Protein AF-A0A2D3W4K7-F1 (afdb_monomer)

Structure (mmCIF, N/CA/C/O backbone):
data_AF-A0A2D3W4K7-F1
#
_entry.id   AF-A0A2D3W4K7-F1
#
loop_
_atom_site.group_PDB
_atom_site.id
_atom_site.type_symbol
_atom_site.label_atom_id
_atom_site.label_alt_id
_atom_site.label_comp_id
_atom_site.label_asym_id
_atom_site.label_entity_id
_atom_site.label_seq_id
_atom_site.pdbx_PDB_ins_code
_atom_site.Cartn_x
_atom_site.Cartn_y
_atom_site.Cartn_z
_atom_site.occupancy
_atom_site.B_iso_or_equiv
_atom_site.auth_seq_id
_atom_site.auth_comp_id
_atom_site.auth_asym_id
_atom_site.auth_atom_id
_atom_site.pdbx_PDB_model_num
ATOM 1 N N . MET A 1 1 ? 9.870 -7.556 23.198 1.00 41.91 1 MET A N 1
ATOM 2 C CA . MET A 1 1 ? 9.676 -8.257 21.911 1.00 41.91 1 MET A CA 1
ATOM 3 C C . MET A 1 1 ? 8.384 -7.732 21.319 1.00 41.91 1 MET A C 1
ATOM 5 O O . MET A 1 1 ? 7.340 -7.996 21.896 1.00 41.91 1 MET A O 1
ATOM 9 N N . TYR A 1 2 ? 8.441 -6.926 20.261 1.00 59.31 2 TYR A N 1
ATOM 10 C CA . TYR A 1 2 ? 7.233 -6.619 19.495 1.00 59.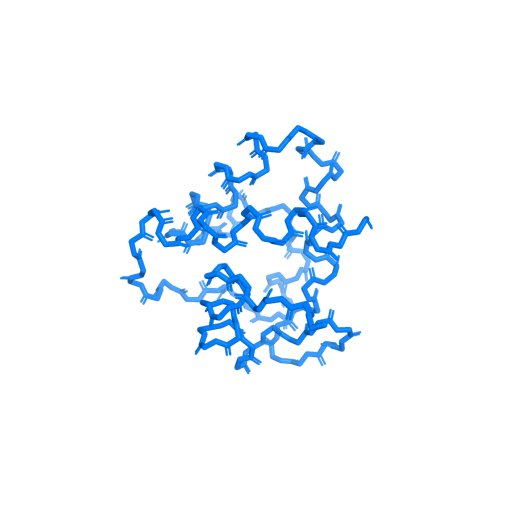31 2 TYR A CA 1
ATOM 11 C C . TYR A 1 2 ? 6.986 -7.818 18.582 1.00 59.31 2 TYR A C 1
ATOM 13 O O . TYR A 1 2 ? 7.873 -8.187 17.814 1.00 59.31 2 TYR A O 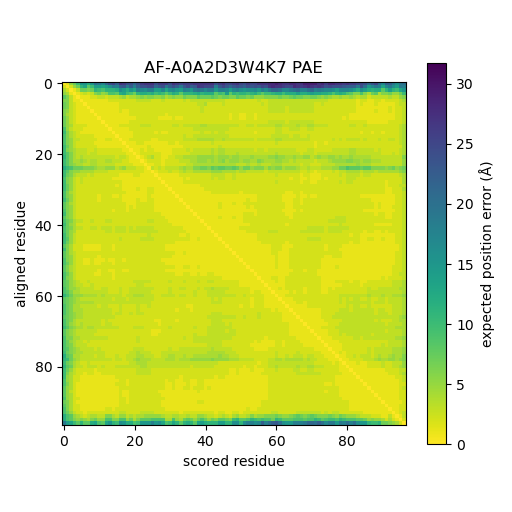1
ATOM 21 N N . ALA A 1 3 ? 5.853 -8.496 18.752 1.00 76.62 3 ALA A N 1
ATOM 22 C CA . ALA A 1 3 ? 5.477 -9.583 17.860 1.00 76.62 3 ALA A CA 1
ATOM 23 C C . ALA A 1 3 ? 5.231 -9.003 16.460 1.00 76.62 3 ALA A C 1
ATOM 25 O O . ALA A 1 3 ? 4.518 -8.009 16.326 1.00 76.62 3 ALA A O 1
ATOM 26 N N . VAL A 1 4 ? 5.831 -9.612 15.436 1.00 81.69 4 VAL A N 1
ATOM 27 C CA . VAL A 1 4 ? 5.535 -9.288 14.035 1.00 81.69 4 VAL A CA 1
ATOM 28 C C . VAL A 1 4 ? 4.078 -9.667 13.770 1.00 81.69 4 VAL A C 1
ATOM 30 O O . VAL A 1 4 ? 3.664 -10.786 14.078 1.00 81.69 4 VAL A O 1
ATOM 33 N N . THR A 1 5 ? 3.287 -8.733 13.243 1.00 94.06 5 THR A N 1
ATOM 34 C CA . THR A 1 5 ? 1.880 -8.991 12.913 1.00 94.06 5 THR A CA 1
ATOM 35 C C . THR A 1 5 ? 1.767 -9.718 11.574 1.00 94.06 5 THR A C 1
ATOM 37 O O . THR A 1 5 ? 2.645 -9.607 10.717 1.00 94.06 5 THR A O 1
ATOM 40 N N . LEU A 1 6 ? 0.655 -10.423 11.348 1.00 95.56 6 LEU A N 1
ATOM 41 C CA . LEU A 1 6 ? 0.394 -11.072 10.060 1.00 95.56 6 LEU A CA 1
ATOM 42 C C . LEU A 1 6 ? 0.435 -10.068 8.895 1.00 95.56 6 LEU A C 1
ATOM 44 O O . LEU A 1 6 ? 1.041 -10.351 7.866 1.00 95.56 6 LEU A O 1
ATOM 48 N N . GLY A 1 7 ? -0.149 -8.878 9.066 1.00 96.75 7 GLY A N 1
ATOM 49 C CA . GLY A 1 7 ? -0.120 -7.828 8.043 1.00 96.75 7 GLY A CA 1
ATOM 50 C C . GLY A 1 7 ? 1.286 -7.325 7.732 1.00 96.75 7 GLY A C 1
ATOM 51 O O . GLY A 1 7 ? 1.603 -7.123 6.560 1.00 96.75 7 GLY A O 1
ATOM 52 N N . GLN A 1 8 ? 2.158 -7.225 8.740 1.00 96.31 8 GLN A N 1
ATOM 53 C CA . GLN A 1 8 ? 3.567 -6.911 8.518 1.00 96.31 8 GLN A CA 1
ATOM 54 C C . GLN A 1 8 ? 4.257 -8.011 7.704 1.00 96.31 8 GLN A C 1
ATOM 56 O O . GLN A 1 8 ? 4.894 -7.710 6.697 1.00 96.31 8 GLN A O 1
ATOM 61 N N . THR A 1 9 ? 4.096 -9.284 8.085 1.00 97.19 9 THR A N 1
ATOM 62 C CA . THR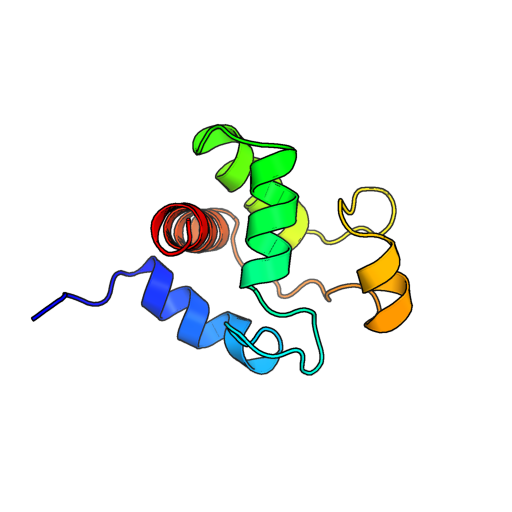 A 1 9 ? 4.685 -10.413 7.344 1.00 97.19 9 THR A CA 1
ATOM 63 C C . THR A 1 9 ? 4.209 -10.451 5.893 1.00 97.19 9 THR A C 1
ATOM 65 O O . THR A 1 9 ? 5.012 -10.646 4.983 1.00 97.19 9 THR A O 1
ATOM 68 N N . LEU A 1 10 ? 2.915 -10.231 5.658 1.00 97.12 10 LEU A N 1
ATOM 69 C CA . LEU A 1 10 ? 2.348 -10.211 4.313 1.00 97.12 10 LEU A CA 1
ATOM 70 C C . LEU A 1 10 ? 2.877 -9.031 3.493 1.00 97.12 10 LEU A C 1
ATOM 72 O O . LEU A 1 10 ? 3.236 -9.215 2.333 1.00 97.12 10 LEU A O 1
ATOM 76 N N . PHE A 1 11 ? 2.985 -7.840 4.079 1.00 97.06 11 PHE A N 1
ATOM 77 C CA . PHE A 1 11 ? 3.559 -6.685 3.394 1.00 97.06 11 PHE A CA 1
ATOM 78 C C . PHE A 1 11 ? 5.032 -6.918 3.023 1.00 97.06 11 PHE A C 1
ATOM 80 O O . PHE A 1 11 ? 5.430 -6.714 1.873 1.00 97.06 11 PHE A O 1
ATOM 87 N N . GLU A 1 12 ? 5.836 -7.397 3.973 1.00 96.00 12 GLU A N 1
ATOM 88 C CA . GLU A 1 12 ? 7.258 -7.685 3.772 1.00 96.00 12 GLU A CA 1
ATOM 89 C C . GLU A 1 12 ? 7.498 -8.816 2.766 1.00 96.00 12 GLU A C 1
ATOM 91 O O . GLU A 1 12 ? 8.452 -8.758 1.997 1.00 96.00 12 GLU A O 1
ATOM 96 N N . GLY A 1 13 ? 6.626 -9.823 2.716 1.00 95.19 13 GLY A N 1
ATOM 97 C CA . GLY A 1 13 ? 6.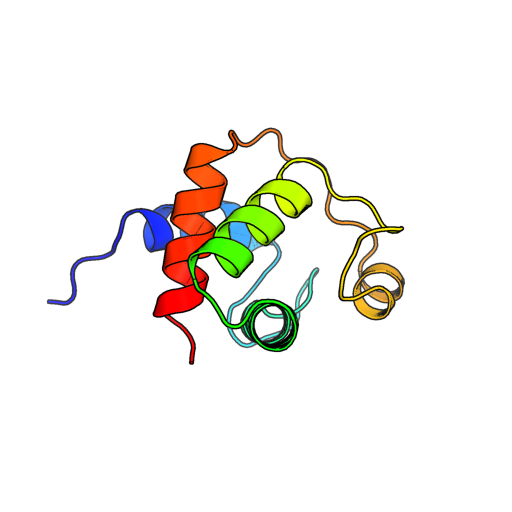738 -10.921 1.756 1.00 95.19 13 GLY A CA 1
ATOM 98 C C . GLY A 1 13 ? 6.306 -10.557 0.332 1.00 95.19 13 GLY A C 1
ATOM 99 O O . GLY A 1 13 ? 6.846 -11.107 -0.625 1.00 95.19 13 GLY A O 1
ATOM 100 N N . ASN A 1 14 ? 5.348 -9.634 0.178 1.00 95.94 14 ASN A N 1
ATOM 101 C CA . ASN A 1 14 ? 4.633 -9.453 -1.093 1.00 95.94 14 ASN A CA 1
ATOM 102 C C . ASN A 1 14 ? 4.789 -8.062 -1.729 1.00 95.94 14 ASN A C 1
ATOM 104 O O . ASN A 1 14 ? 4.636 -7.927 -2.943 1.00 95.94 14 ASN A O 1
ATOM 108 N N . CYS A 1 15 ? 5.077 -7.015 -0.951 1.00 96.62 15 CYS A N 1
ATOM 109 C CA . CYS A 1 15 ? 4.993 -5.627 -1.427 1.00 96.62 15 CYS A CA 1
ATOM 110 C C . CYS A 1 15 ? 6.361 -4.939 -1.550 1.00 96.62 15 CYS A C 1
ATOM 112 O O . CYS A 1 15 ? 6.555 -4.083 -2.422 1.00 96.62 15 CYS A O 1
ATOM 114 N N . VAL A 1 16 ? 7.334 -5.326 -0.719 1.00 96.25 16 VAL A N 1
ATOM 115 C CA . VAL A 1 16 ? 8.624 -4.615 -0.589 1.00 96.25 16 VAL A CA 1
ATOM 116 C C . VAL A 1 16 ? 9.557 -4.757 -1.788 1.00 96.25 16 VAL A C 1
ATOM 118 O O . VAL A 1 16 ? 10.512 -3.987 -1.938 1.00 96.25 16 VAL A O 1
ATOM 121 N N . THR A 1 17 ? 9.267 -5.701 -2.686 1.00 95.06 17 THR A N 1
ATOM 122 C CA . THR A 1 17 ? 9.966 -5.838 -3.969 1.00 95.06 17 THR A CA 1
ATOM 123 C C . THR A 1 17 ? 9.918 -4.531 -4.760 1.00 95.06 17 THR A C 1
ATOM 125 O O . THR A 1 17 ? 10.944 -4.120 -5.318 1.00 95.06 17 THR A O 1
ATOM 128 N N . CYS A 1 18 ? 8.769 -3.844 -4.731 1.00 96.88 18 CYS A N 1
ATOM 129 C CA . CYS A 1 18 ? 8.547 -2.578 -5.427 1.00 96.88 18 CYS A CA 1
ATOM 130 C C . CYS A 1 18 ? 8.393 -1.386 -4.473 1.00 96.88 18 CYS A C 1
ATOM 132 O O . CYS A 1 18 ? 8.977 -0.331 -4.724 1.00 96.88 18 CYS A O 1
ATOM 134 N N . HIS A 1 19 ? 7.664 -1.553 -3.365 1.00 96.88 19 HIS A N 1
ATOM 135 C CA . HIS A 1 19 ? 7.374 -0.486 -2.406 1.00 96.88 19 HIS A CA 1
ATOM 136 C C . HIS A 1 19 ? 8.276 -0.576 -1.176 1.00 96.88 19 HIS A C 1
ATOM 138 O O . HIS A 1 19 ? 7.996 -1.324 -0.241 1.00 96.88 19 HIS A O 1
ATOM 144 N N . ARG A 1 20 ? 9.343 0.225 -1.125 1.00 95.31 20 ARG A N 1
ATOM 145 C CA . ARG A 1 20 ? 10.091 0.401 0.130 1.00 95.31 20 ARG A CA 1
ATOM 146 C C . ARG A 1 20 ? 9.357 1.357 1.064 1.00 95.31 20 ARG A C 1
ATOM 148 O O . ARG A 1 20 ? 8.516 2.144 0.632 1.00 95.31 20 ARG A O 1
ATOM 155 N N . VAL A 1 21 ? 9.680 1.285 2.352 1.00 93.38 21 VAL A N 1
ATOM 156 C CA . VAL A 1 21 ? 8.972 2.063 3.373 1.00 93.38 21 VAL A CA 1
ATOM 157 C C . VAL A 1 21 ? 9.214 3.566 3.212 1.00 93.38 21 VAL A C 1
ATOM 159 O O . VAL A 1 21 ? 8.270 4.348 3.114 1.00 93.38 21 VAL A O 1
ATOM 162 N N . ASP A 1 22 ? 10.482 3.957 3.143 1.00 92.62 22 ASP A N 1
ATOM 163 C CA . ASP A 1 22 ? 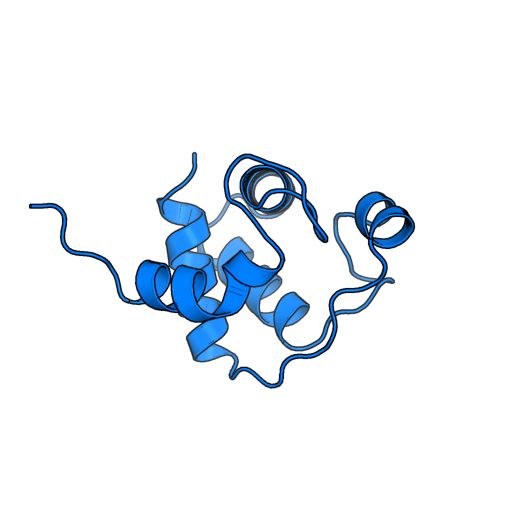10.964 5.338 3.266 1.00 92.62 22 ASP A CA 1
ATOM 164 C C . ASP A 1 22 ? 11.575 5.906 1.973 1.00 92.62 22 ASP A C 1
ATOM 166 O O . ASP A 1 22 ? 11.755 7.120 1.841 1.00 92.62 22 ASP A O 1
ATOM 170 N N . THR A 1 23 ? 11.849 5.037 1.002 1.00 95.00 23 THR A N 1
ATOM 171 C CA . THR A 1 23 ? 12.630 5.350 -0.195 1.00 95.00 23 THR A CA 1
ATOM 172 C C . THR A 1 23 ? 11.852 4.981 -1.454 1.00 95.00 23 THR A C 1
ATOM 174 O O . THR A 1 23 ? 11.254 3.911 -1.534 1.00 95.00 23 THR A O 1
ATOM 177 N N . ASP A 1 24 ? 11.863 5.853 -2.459 1.00 94.62 24 ASP A N 1
ATOM 178 C CA . ASP A 1 24 ? 11.315 5.526 -3.777 1.00 94.62 24 ASP A CA 1
ATOM 179 C C . ASP A 1 24 ? 12.203 4.475 -4.468 1.00 94.62 24 ASP A C 1
ATOM 181 O O . ASP A 1 24 ? 13.431 4.537 -4.393 1.00 94.62 24 ASP A O 1
ATOM 185 N N . LYS A 1 25 ? 11.591 3.502 -5.150 1.00 92.88 25 LYS A N 1
ATOM 186 C CA . LYS A 1 25 ? 12.317 2.473 -5.914 1.00 92.88 25 LYS A CA 1
ATOM 187 C C . LYS A 1 25 ? 11.705 2.340 -7.309 1.00 92.88 25 LYS A C 1
ATOM 189 O O . LYS A 1 25 ? 11.776 3.276 -8.096 1.00 92.88 25 LYS A O 1
ATOM 194 N N . SER A 1 26 ? 11.090 1.199 -7.607 1.00 95.31 26 SER A N 1
ATOM 195 C CA . SER A 1 26 ? 10.296 0.971 -8.818 1.00 95.31 26 SER A CA 1
ATOM 196 C C . SER A 1 26 ? 8.836 1.397 -8.644 1.00 95.31 26 SER A C 1
ATOM 198 O O . SER A 1 26 ? 8.069 1.342 -9.593 1.00 95.31 26 SER A O 1
ATOM 200 N N . ALA A 1 27 ? 8.458 1.819 -7.438 1.00 97.44 27 ALA A N 1
ATOM 201 C CA . ALA A 1 27 ? 7.150 2.338 -7.076 1.00 97.44 27 ALA A CA 1
ATOM 202 C C . ALA A 1 27 ? 7.332 3.427 -5.993 1.00 97.44 27 ALA A C 1
ATOM 204 O O . ALA A 1 27 ? 8.428 3.532 -5.414 1.00 97.44 27 ALA A O 1
ATOM 205 N N . PRO A 1 28 ? 6.313 4.259 -5.699 1.00 97.44 28 PRO A N 1
ATOM 206 C CA . PRO A 1 28 ? 6.425 5.258 -4.641 1.00 97.44 28 PRO A CA 1
ATOM 207 C C . PRO A 1 28 ? 6.640 4.591 -3.282 1.00 97.44 28 PRO A C 1
ATOM 209 O O . PRO A 1 28 ? 6.074 3.527 -3.003 1.00 97.44 28 PRO A O 1
ATOM 212 N N . LYS A 1 29 ? 7.411 5.249 -2.412 1.00 97.00 29 LYS A N 1
ATOM 213 C CA . LYS A 1 29 ? 7.566 4.808 -1.023 1.00 97.00 29 LYS A CA 1
ATOM 214 C C . LYS A 1 29 ? 6.212 4.651 -0.328 1.00 97.00 29 LYS A C 1
ATOM 216 O O . LYS A 1 29 ? 5.326 5.498 -0.492 1.00 97.00 29 LYS A O 1
ATOM 221 N N . ILE A 1 30 ? 6.047 3.601 0.476 1.00 97.06 30 ILE A N 1
ATOM 222 C CA . ILE A 1 30 ? 4.735 3.248 1.042 1.00 97.06 30 ILE A CA 1
ATOM 223 C C . ILE A 1 30 ? 4.187 4.347 1.955 1.00 97.06 30 ILE A C 1
ATOM 225 O O . ILE A 1 30 ? 2.993 4.619 1.929 1.00 97.06 30 ILE A O 1
ATOM 229 N N . GLN A 1 31 ? 5.056 5.068 2.674 1.00 96.44 31 GLN A N 1
ATOM 230 C CA . GLN A 1 31 ? 4.652 6.201 3.510 1.00 96.44 31 GLN A CA 1
ATOM 231 C C . GLN A 1 31 ? 3.892 7.263 2.709 1.00 96.44 31 GLN A C 1
ATOM 233 O O . GLN A 1 31 ? 2.901 7.808 3.186 1.00 96.44 31 GLN A O 1
ATOM 238 N N . LYS A 1 32 ? 4.314 7.527 1.466 1.00 96.44 32 LYS A N 1
ATOM 239 C CA . LYS A 1 32 ? 3.644 8.491 0.586 1.00 96.44 32 LYS A CA 1
ATOM 240 C C . LYS A 1 32 ? 2.260 7.994 0.161 1.00 96.44 32 LYS A C 1
ATOM 242 O O . LYS A 1 32 ? 1.319 8.783 0.117 1.00 96.44 32 LYS A O 1
ATOM 247 N N . VAL A 1 33 ? 2.133 6.697 -0.125 1.00 97.31 33 VAL A N 1
ATOM 248 C CA . VAL A 1 33 ? 0.849 6.060 -0.465 1.00 97.31 33 VAL A CA 1
ATOM 249 C C . VAL A 1 33 ? -0.110 6.140 0.722 1.00 97.31 33 VAL A C 1
ATOM 251 O O . VAL A 1 33 ? -1.241 6.592 0.564 1.00 97.31 33 VAL A O 1
ATOM 254 N N . ILE A 1 34 ? 0.355 5.790 1.922 1.00 97.38 34 ILE A N 1
ATOM 255 C CA . ILE A 1 34 ? -0.447 5.835 3.152 1.00 97.38 34 ILE A CA 1
ATOM 256 C C . ILE A 1 34 ? -0.937 7.256 3.426 1.00 97.38 34 ILE A C 1
ATOM 258 O O . ILE A 1 34 ? -2.122 7.447 3.680 1.00 97.38 34 ILE A O 1
ATOM 262 N N . GLN A 1 35 ? -0.064 8.261 3.309 1.00 96.44 35 GLN A N 1
ATOM 263 C CA . GLN A 1 35 ? -0.438 9.668 3.485 1.00 96.44 35 GLN A CA 1
ATOM 264 C C . GLN A 1 35 ? -1.531 10.105 2.501 1.00 96.44 35 GLN A C 1
ATOM 266 O O . GLN A 1 35 ? -2.494 10.762 2.900 1.00 96.44 35 GLN A O 1
ATOM 271 N N . ALA A 1 36 ? -1.411 9.726 1.225 1.00 96.81 36 ALA A N 1
ATOM 272 C CA . ALA A 1 36 ? -2.419 10.036 0.216 1.00 96.81 36 ALA A CA 1
ATOM 273 C C . ALA A 1 36 ? -3.766 9.372 0.539 1.00 96.81 36 ALA A C 1
ATOM 275 O O . ALA A 1 36 ? -4.798 10.040 0.511 1.00 96.81 36 ALA A O 1
ATOM 276 N N . TYR A 1 37 ? -3.756 8.090 0.912 1.00 97.88 37 TYR A N 1
ATOM 277 C CA . TYR A 1 37 ? -4.970 7.366 1.283 1.00 97.88 37 TYR A CA 1
ATOM 278 C C . TYR A 1 37 ? -5.607 7.919 2.559 1.00 97.88 37 TYR A C 1
ATOM 280 O O . TYR A 1 37 ? -6.802 8.178 2.547 1.00 97.88 37 TYR A O 1
ATOM 288 N N . LYS A 1 38 ? -4.846 8.184 3.629 1.00 97.19 38 LYS A N 1
ATOM 289 C CA . LYS A 1 38 ? -5.380 8.747 4.886 1.00 97.19 38 LYS A CA 1
ATOM 290 C C . LYS A 1 38 ? -5.992 10.133 4.712 1.00 97.19 38 LYS A C 1
ATOM 292 O O . LYS A 1 38 ? -6.957 10.468 5.393 1.00 97.19 38 LYS A O 1
ATOM 297 N N . LYS A 1 39 ? -5.459 10.942 3.791 1.00 97.00 39 LYS A N 1
ATOM 298 C CA . LYS A 1 39 ? -6.026 12.257 3.463 1.00 97.00 39 LYS A CA 1
ATOM 299 C C . LYS A 1 39 ? -7.436 12.151 2.868 1.00 97.00 39 LYS A C 1
ATOM 301 O O . LYS A 1 39 ? -8.252 13.035 3.106 1.00 97.00 39 LYS A O 1
ATOM 306 N N . ILE A 1 40 ? -7.706 11.105 2.085 1.00 97.69 40 ILE A N 1
ATOM 307 C CA . ILE A 1 40 ? -9.005 10.873 1.433 1.00 97.69 40 ILE A CA 1
ATOM 308 C C . ILE A 1 40 ? -9.932 10.029 2.322 1.00 97.69 40 ILE A C 1
ATOM 310 O O . ILE A 1 40 ? -11.123 10.310 2.421 1.00 97.69 40 ILE A O 1
ATOM 314 N N . TYR A 1 41 ? -9.368 9.034 3.002 1.00 97.62 41 TYR A N 1
ATOM 315 C CA . TYR A 1 41 ? -10.043 8.052 3.844 1.00 97.62 41 TYR A CA 1
ATOM 316 C C . TYR A 1 41 ? -9.447 8.081 5.261 1.00 97.62 41 TYR A C 1
ATOM 318 O O . TYR A 1 41 ? -8.616 7.241 5.611 1.00 97.62 41 TYR A O 1
ATOM 326 N N . PRO A 1 42 ? -9.830 9.060 6.098 1.00 96.31 42 PRO A N 1
ATOM 327 C CA . PRO A 1 42 ? -9.286 9.188 7.451 1.00 96.31 42 PRO A CA 1
ATOM 328 C C . PRO A 1 42 ? -9.791 8.099 8.409 1.00 96.31 42 PRO A C 1
ATOM 330 O O . PRO A 1 42 ? -9.189 7.878 9.458 1.00 96.31 42 PRO A O 1
ATOM 333 N N . LYS A 1 43 ? -10.898 7.426 8.072 1.00 97.69 43 LYS A N 1
ATOM 334 C CA . LYS A 1 43 ? -11.435 6.298 8.840 1.00 97.69 43 LYS A CA 1
ATOM 335 C C . LYS A 1 43 ? -10.755 5.003 8.412 1.00 97.69 43 LYS A C 1
ATOM 337 O O . LYS A 1 43 ? -10.555 4.780 7.217 1.00 97.69 43 LYS A O 1
ATOM 342 N N . LYS A 1 44 ? -10.440 4.144 9.385 1.00 97.56 44 LYS A N 1
ATOM 343 C CA . LYS A 1 44 ? -9.738 2.875 9.151 1.00 97.56 44 LYS A CA 1
ATOM 344 C C . LYS A 1 44 ? -10.501 1.998 8.162 1.00 97.56 44 LYS A C 1
ATOM 346 O O . LYS A 1 44 ? -9.906 1.472 7.231 1.00 97.56 44 LYS A O 1
ATOM 351 N N . GLU A 1 45 ? -11.812 1.885 8.331 1.00 97.88 45 GLU A N 1
ATOM 352 C CA . GLU A 1 45 ? -12.672 1.030 7.512 1.00 97.88 45 GLU A CA 1
ATOM 353 C C . GLU A 1 45 ? -12.648 1.467 6.041 1.00 97.88 45 GLU A C 1
ATOM 355 O O . GLU A 1 45 ? -12.442 0.644 5.149 1.00 97.88 45 GLU A O 1
ATOM 360 N N . ASP A 1 46 ? -12.766 2.777 5.796 1.00 98.38 46 ASP A N 1
ATOM 361 C CA . ASP A 1 46 ? -12.726 3.351 4.450 1.00 98.38 46 ASP A CA 1
ATOM 362 C C . ASP A 1 46 ? -11.334 3.194 3.818 1.00 98.38 46 ASP A C 1
ATOM 364 O O . ASP A 1 46 ? -11.226 2.854 2.639 1.00 98.38 46 ASP A O 1
ATOM 368 N N . PHE A 1 47 ? -10.262 3.404 4.588 1.00 98.56 47 PHE A N 1
ATOM 369 C CA . PHE A 1 47 ? -8.888 3.220 4.117 1.00 98.56 47 PHE A CA 1
ATOM 370 C C . PHE A 1 47 ? -8.648 1.779 3.666 1.00 98.56 47 PHE A C 1
ATOM 372 O O . PHE A 1 47 ? -8.169 1.546 2.555 1.00 98.56 47 PHE A O 1
ATOM 379 N N . VAL A 1 48 ? -8.993 0.824 4.533 1.00 98.62 48 VAL A N 1
ATOM 380 C CA . VAL A 1 48 ? -8.755 -0.607 4.330 1.00 98.62 48 VAL A CA 1
ATOM 381 C C . VAL A 1 48 ? -9.523 -1.099 3.114 1.00 98.62 48 VAL A C 1
ATOM 383 O O . VAL A 1 48 ? -8.943 -1.734 2.233 1.00 98.62 48 VAL A O 1
ATOM 386 N N . GLU A 1 49 ? -10.809 -0.762 3.023 1.00 98.62 49 GLU A N 1
ATOM 387 C CA . GLU A 1 49 ? -11.659 -1.235 1.937 1.00 98.62 49 GLU A CA 1
ATOM 388 C C . GLU A 1 49 ? -11.238 -0.648 0.584 1.00 98.62 49 GLU A C 1
ATOM 390 O O . GLU A 1 49 ? -11.087 -1.393 -0.386 1.00 98.62 49 GLU A O 1
ATOM 395 N N . ASN A 1 50 ? -10.985 0.663 0.506 1.00 98.50 50 ASN A N 1
ATOM 396 C CA . ASN A 1 50 ? -10.607 1.295 -0.760 1.00 98.50 50 ASN A CA 1
ATOM 397 C C . ASN A 1 50 ? -9.206 0.879 -1.222 1.00 98.50 50 ASN A C 1
ATOM 399 O O . ASN A 1 50 ? -8.999 0.670 -2.419 1.00 98.50 50 ASN A O 1
ATOM 403 N N . MET A 1 51 ? -8.253 0.708 -0.299 1.00 98.38 51 MET A N 1
ATOM 404 C CA . MET A 1 51 ? -6.924 0.200 -0.643 1.00 98.38 51 MET A CA 1
ATOM 405 C C . MET A 1 51 ? -7.003 -1.242 -1.142 1.00 98.38 51 MET A C 1
ATOM 407 O O . MET A 1 51 ? -6.453 -1.544 -2.200 1.00 98.38 51 MET A O 1
ATOM 411 N N . ALA A 1 52 ? -7.730 -2.113 -0.438 1.00 98.44 52 ALA A N 1
ATOM 412 C CA . ALA A 1 52 ? -7.896 -3.501 -0.853 1.00 98.44 52 ALA A CA 1
ATOM 413 C C . ALA A 1 52 ? -8.579 -3.608 -2.225 1.00 98.44 52 ALA A C 1
ATOM 415 O O . ALA A 1 52 ? -8.123 -4.373 -3.068 1.00 98.44 52 ALA A O 1
ATOM 416 N N . ILE A 1 53 ? -9.623 -2.812 -2.491 1.00 98.38 53 ILE A N 1
ATOM 417 C CA . ILE A 1 53 ? -10.294 -2.773 -3.802 1.00 98.38 53 ILE A CA 1
ATOM 418 C C . ILE A 1 53 ? -9.333 -2.332 -4.908 1.00 98.38 53 ILE A C 1
ATOM 420 O O . ILE A 1 53 ? -9.290 -2.964 -5.965 1.00 98.38 53 ILE A O 1
ATOM 424 N N . TRP A 1 54 ? -8.578 -1.253 -4.692 1.00 98.31 54 TRP A N 1
ATOM 425 C CA . TRP A 1 54 ? -7.699 -0.729 -5.734 1.00 98.31 54 TRP A CA 1
ATOM 426 C C . TRP A 1 54 ? -6.522 -1.668 -6.008 1.00 98.31 54 TRP A C 1
ATOM 428 O O . TRP A 1 54 ? -6.202 -1.903 -7.166 1.00 98.31 54 TRP A O 1
ATOM 438 N N . VAL A 1 55 ? -5.914 -2.254 -4.972 1.00 98.00 55 VAL A N 1
ATOM 439 C CA . VAL A 1 55 ? -4.807 -3.212 -5.136 1.00 98.00 55 VAL A CA 1
ATOM 440 C C . VAL A 1 55 ? -5.281 -4.525 -5.767 1.00 98.00 55 VAL A C 1
ATOM 442 O O . VAL A 1 55 ? -4.542 -5.118 -6.549 1.00 98.00 55 VAL A O 1
ATOM 445 N N . LEU A 1 56 ? -6.514 -4.959 -5.477 1.00 98.12 56 LEU A N 1
ATOM 446 C CA . LEU A 1 56 ? -7.112 -6.150 -6.086 1.00 98.12 56 LEU A CA 1
ATOM 447 C C . LEU A 1 56 ? -7.238 -6.003 -7.605 1.00 98.12 56 LEU A C 1
ATOM 449 O O . LEU A 1 56 ? -7.030 -6.968 -8.333 1.00 98.12 56 LEU A O 1
ATOM 453 N N . LYS A 1 57 ? -7.593 -4.804 -8.080 1.00 97.69 57 LYS A N 1
ATOM 454 C CA . LYS A 1 57 ? -7.752 -4.519 -9.507 1.00 97.69 57 LYS A CA 1
ATOM 455 C C . LYS A 1 57 ? -7.313 -3.089 -9.839 1.00 97.69 57 LYS A C 1
ATOM 457 O O . LYS A 1 57 ? -8.167 -2.200 -9.965 1.00 97.69 57 LYS A O 1
ATOM 462 N N . PRO A 1 58 ? -5.998 -2.852 -9.995 1.00 97.69 58 PRO A N 1
ATOM 463 C CA . PRO A 1 58 ? -5.475 -1.514 -10.223 1.00 97.69 58 PRO A CA 1
ATOM 464 C C . PRO A 1 58 ? -6.054 -0.885 -11.489 1.00 97.69 58 PRO A C 1
ATOM 466 O O . PRO A 1 58 ? -6.109 -1.495 -12.557 1.00 97.69 58 PRO A O 1
ATOM 469 N N . ASN A 1 59 ? -6.486 0.371 -11.380 1.00 97.06 59 ASN A N 1
ATOM 470 C CA . ASN A 1 59 ? -7.025 1.128 -12.506 1.00 97.06 59 ASN A CA 1
ATOM 471 C C . ASN A 1 59 ? -6.553 2.584 -12.448 1.00 97.06 59 ASN A C 1
ATOM 473 O O . ASN A 1 59 ? -6.739 3.277 -11.444 1.00 97.06 59 ASN A O 1
ATOM 477 N N . ALA A 1 60 ? -5.962 3.057 -13.549 1.00 96.56 60 ALA A N 1
ATOM 478 C CA . ALA A 1 60 ? -5.411 4.404 -13.651 1.00 96.56 60 ALA A CA 1
ATOM 479 C C . ALA A 1 60 ? -6.472 5.505 -13.515 1.00 96.56 60 ALA A C 1
ATOM 481 O O . ALA A 1 60 ? -6.176 6.578 -13.000 1.00 96.56 60 ALA A O 1
ATOM 482 N N . LYS A 1 61 ? -7.717 5.241 -13.932 1.00 96.06 61 LYS A N 1
ATOM 483 C CA . LYS A 1 61 ? -8.821 6.213 -13.863 1.00 96.06 61 LYS A CA 1
ATOM 484 C C . LYS A 1 61 ? -9.345 6.426 -12.444 1.00 96.06 61 LYS A C 1
ATOM 486 O O . LYS A 1 61 ? -9.959 7.452 -12.181 1.00 96.06 61 LYS A O 1
ATOM 491 N N . THR A 1 62 ? -9.138 5.457 -11.555 1.00 95.81 62 THR A N 1
ATOM 492 C CA . THR A 1 62 ? -9.632 5.487 -10.168 1.00 95.81 62 THR A CA 1
ATOM 493 C C . THR A 1 62 ? -8.500 5.616 -9.154 1.00 95.81 62 THR A C 1
ATOM 495 O O . THR A 1 62 ? -8.725 5.476 -7.956 1.00 95.81 62 THR A O 1
ATOM 498 N N . ALA A 1 63 ? -7.269 5.843 -9.614 1.00 96.31 63 ALA A N 1
ATOM 499 C CA . ALA A 1 63 ? -6.120 5.992 -8.741 1.00 96.31 63 ALA A CA 1
ATOM 500 C C . ALA A 1 63 ? -6.134 7.350 -8.034 1.00 96.31 63 ALA A C 1
ATOM 502 O O . ALA A 1 63 ? -6.323 8.388 -8.663 1.00 96.31 63 ALA A O 1
ATOM 503 N N . LEU A 1 64 ? -5.844 7.349 -6.732 1.00 96.94 64 LEU A N 1
ATOM 504 C CA . LEU A 1 64 ? -5.725 8.578 -5.934 1.00 96.94 64 LEU A CA 1
ATOM 505 C C . LEU A 1 64 ? -4.451 9.379 -6.240 1.00 96.94 64 LEU A C 1
ATOM 507 O O . LEU A 1 64 ? -4.317 10.518 -5.803 1.00 96.94 64 LEU A O 1
ATOM 511 N N . MET A 1 65 ? -3.498 8.760 -6.940 1.00 96.38 65 MET A N 1
ATOM 512 C CA . MET A 1 65 ? -2.162 9.297 -7.192 1.00 96.38 65 MET A CA 1
ATOM 513 C C . MET A 1 65 ? -1.786 9.181 -8.684 1.00 96.38 65 MET A C 1
ATOM 515 O O . MET A 1 65 ? -0.863 8.435 -9.036 1.00 96.38 65 MET A O 1
ATOM 519 N N . PRO A 1 66 ? -2.513 9.858 -9.594 1.00 96.25 66 PRO A N 1
ATOM 520 C CA . PRO A 1 66 ? -2.309 9.731 -11.041 1.00 96.25 66 PRO A CA 1
ATOM 521 C C . PRO A 1 66 ? -0.894 10.127 -11.489 1.00 96.25 66 PRO A C 1
ATOM 523 O O . PRO A 1 66 ? -0.351 9.543 -12.424 1.00 96.25 66 PRO A O 1
ATOM 526 N N . GLU A 1 67 ? -0.248 11.060 -10.791 1.00 96.62 67 GLU A N 1
ATOM 527 C CA . GLU A 1 67 ? 1.123 11.478 -11.078 1.00 96.62 67 GLU A CA 1
ATOM 528 C C . GLU A 1 67 ? 2.160 10.399 -10.725 1.00 96.62 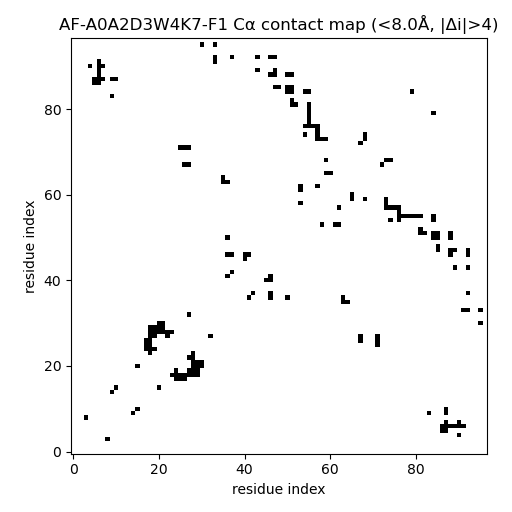67 GLU A C 1
ATOM 530 O O . GLU A 1 67 ? 3.232 10.352 -11.328 1.00 96.62 67 GLU A O 1
ATOM 535 N N . GLN A 1 68 ? 1.848 9.489 -9.790 1.00 96.94 68 GLN A N 1
ATOM 536 C CA . GLN A 1 68 ? 2.699 8.318 -9.546 1.00 96.94 68 GLN A CA 1
ATOM 537 C C . GLN A 1 68 ? 2.554 7.285 -10.661 1.00 96.94 68 GLN A C 1
ATOM 539 O O . GLN A 1 68 ? 3.555 6.693 -11.048 1.00 96.94 68 GLN A O 1
ATOM 544 N N . ILE A 1 69 ? 1.354 7.117 -11.224 1.00 96.69 69 ILE A N 1
ATOM 545 C CA . ILE A 1 69 ? 1.139 6.229 -12.378 1.00 96.69 69 ILE A CA 1
ATOM 546 C C . ILE A 1 69 ? 1.881 6.747 -13.608 1.00 96.69 69 ILE A C 1
ATOM 548 O O . 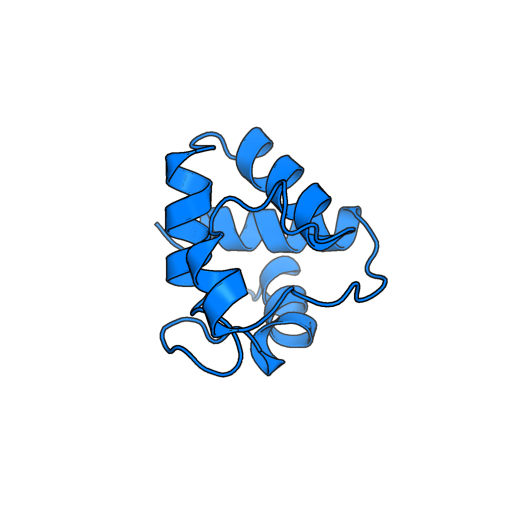ILE A 1 69 ? 2.480 5.963 -14.332 1.00 96.69 69 ILE A O 1
ATOM 552 N N . GLN A 1 70 ? 1.908 8.063 -13.832 1.00 95.75 70 GLN A N 1
ATOM 553 C CA . GLN A 1 70 ? 2.692 8.634 -14.930 1.00 95.75 70 GLN A CA 1
ATOM 554 C C . GLN A 1 70 ? 4.197 8.347 -14.785 1.00 95.75 70 GLN A C 1
ATOM 556 O O . GLN A 1 70 ? 4.890 8.194 -15.786 1.00 95.75 70 GLN A O 1
ATOM 561 N N . LYS A 1 71 ? 4.705 8.287 -13.548 1.00 97.12 71 LYS A N 1
ATOM 562 C CA . LYS A 1 71 ? 6.129 8.072 -13.259 1.00 97.12 71 LYS A CA 1
ATOM 563 C C . LYS A 1 71 ? 6.538 6.596 -13.249 1.00 97.12 71 LYS A C 1
ATOM 565 O O . LYS A 1 71 ? 7.629 6.282 -13.711 1.00 97.12 71 LYS A O 1
ATOM 570 N N . TYR A 1 72 ? 5.715 5.727 -12.668 1.00 96.88 72 TYR A N 1
ATOM 571 C CA . TYR A 1 72 ? 6.061 4.330 -12.373 1.00 96.88 72 TYR A CA 1
ATOM 572 C C . TYR A 1 72 ? 5.236 3.313 -13.162 1.00 96.88 72 TYR A C 1
ATOM 574 O O . TYR A 1 72 ? 5.383 2.117 -12.936 1.00 96.88 72 TYR A O 1
ATOM 582 N N . GLU A 1 73 ? 4.374 3.788 -14.061 1.00 96.69 73 GLU A N 1
ATOM 583 C CA . GLU A 1 73 ? 3.328 2.994 -14.701 1.00 96.69 73 GLU A CA 1
ATOM 584 C C . GLU A 1 73 ? 2.302 2.464 -13.682 1.00 96.69 73 GLU A C 1
ATOM 586 O O . GLU A 1 73 ? 2.347 2.752 -12.480 1.00 96.69 73 GLU A O 1
ATOM 591 N N . ILE A 1 74 ? 1.277 1.771 -14.175 1.00 97.12 74 ILE A N 1
ATOM 592 C CA . ILE A 1 74 ? 0.234 1.218 -13.313 1.00 97.12 74 ILE A CA 1
ATOM 593 C C . ILE A 1 74 ? 0.759 -0.015 -12.569 1.00 97.12 74 ILE A C 1
ATOM 595 O O . ILE A 1 74 ? 1.465 -0.843 -13.141 1.00 97.12 74 ILE A O 1
ATOM 599 N N . MET A 1 75 ? 0.372 -0.163 -11.299 1.00 97.44 75 MET A N 1
ATOM 600 C CA . MET A 1 75 ? 0.623 -1.397 -10.556 1.00 97.44 75 MET A CA 1
ATOM 601 C C . MET A 1 75 ? -0.011 -2.587 -11.304 1.00 97.44 75 MET A C 1
ATOM 603 O O . MET A 1 75 ? -1.187 -2.502 -11.664 1.00 97.44 75 MET A O 1
ATOM 607 N N . PRO A 1 76 ? 0.721 -3.688 -11.544 1.00 96.25 76 PRO A N 1
ATOM 608 C CA . PRO A 1 76 ? 0.141 -4.874 -12.163 1.00 96.25 76 PRO A CA 1
ATOM 609 C C . PRO A 1 76 ? -0.857 -5.559 -11.219 1.00 96.25 76 PRO A C 1
ATOM 611 O O . PRO A 1 76 ? -0.734 -5.481 -9.998 1.00 96.25 76 PRO A O 1
ATOM 614 N N . GLU A 1 77 ? -1.826 -6.274 -11.788 1.00 96.25 77 GLU A N 1
ATOM 615 C CA . GLU A 1 77 ? -2.713 -7.157 -11.028 1.00 96.25 77 GLU A CA 1
ATOM 616 C C . GLU A 1 77 ? -1.931 -8.411 -10.602 1.00 96.25 77 GLU A C 1
ATOM 618 O O . GLU A 1 77 ? -1.436 -9.158 -11.444 1.00 96.25 77 GLU A O 1
ATOM 623 N N . LEU A 1 78 ? -1.774 -8.613 -9.289 1.00 94.00 78 LEU A N 1
ATOM 624 C CA . LEU A 1 78 ? -0.896 -9.650 -8.722 1.00 94.00 78 LEU A CA 1
ATOM 625 C C . LEU A 1 78 ? -1.636 -10.931 -8.293 1.00 94.00 78 LEU A C 1
ATOM 627 O O . LEU A 1 78 ? -0.996 -11.883 -7.856 1.00 94.00 78 LEU A O 1
ATOM 631 N N . GLY A 1 79 ? -2.968 -10.971 -8.418 1.00 94.75 79 GLY A N 1
ATOM 632 C CA . GLY A 1 79 ? -3.774 -12.164 -8.122 1.00 94.75 79 GLY A CA 1
ATOM 633 C C . GLY A 1 79 ? -3.956 -12.482 -6.632 1.00 94.75 79 GLY A C 1
ATOM 634 O O . GLY A 1 79 ? -4.285 -13.616 -6.292 1.00 94.75 79 GLY A O 1
ATOM 635 N N . TYR A 1 80 ? -3.739 -11.511 -5.741 1.00 95.69 80 TYR A N 1
ATOM 636 C CA . TYR A 1 80 ? -3.991 -11.669 -4.307 1.00 95.69 80 TYR A CA 1
ATOM 637 C C . TYR A 1 80 ? -5.490 -11.668 -3.993 1.00 95.69 80 TYR A C 1
ATOM 639 O O . TYR A 1 80 ? -6.265 -10.950 -4.626 1.00 95.69 80 TYR A O 1
ATOM 647 N N . ASP A 1 81 ? -5.904 -12.436 -2.985 1.00 97.00 81 ASP A N 1
ATOM 648 C CA . ASP A 1 81 ? -7.275 -12.384 -2.493 1.00 97.00 81 ASP A CA 1
ATOM 649 C C . ASP A 1 81 ? -7.527 -11.104 -1.680 1.00 97.00 81 ASP A C 1
ATOM 651 O O . ASP A 1 81 ? -6.624 -10.498 -1.093 1.00 97.00 81 ASP A O 1
ATOM 655 N N . LYS A 1 82 ? -8.790 -10.676 -1.646 1.00 97.88 82 LYS A N 1
ATOM 656 C CA . LYS A 1 82 ? -9.172 -9.402 -1.032 1.00 97.88 82 LYS A CA 1
ATOM 657 C C . LYS A 1 82 ? -8.934 -9.373 0.481 1.00 97.88 82 LYS A C 1
ATOM 659 O O . LYS A 1 82 ? -8.649 -8.302 1.009 1.00 97.88 82 LYS A O 1
ATOM 664 N N . ASP A 1 83 ? -9.040 -10.501 1.175 1.00 98.06 83 ASP A N 1
ATOM 665 C CA . ASP A 1 83 ? -8.915 -10.536 2.634 1.00 98.06 83 ASP A CA 1
ATOM 666 C C . ASP A 1 83 ? -7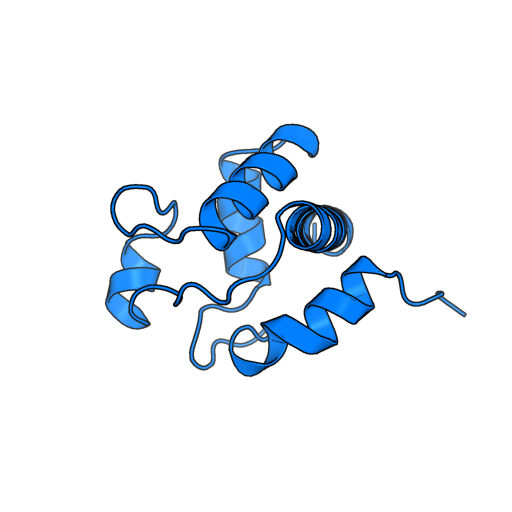.452 -10.404 3.067 1.00 98.06 83 ASP A C 1
ATOM 668 O O . ASP A 1 83 ? -7.145 -9.613 3.960 1.00 98.06 83 ASP A O 1
ATOM 672 N N . THR A 1 84 ? -6.528 -11.043 2.345 1.00 98.06 84 THR A N 1
ATOM 673 C CA . THR A 1 84 ? -5.082 -10.797 2.467 1.00 98.06 84 THR A CA 1
ATOM 674 C C . THR A 1 84 ? -4.748 -9.317 2.267 1.00 98.06 84 THR A C 1
ATOM 676 O O . THR A 1 84 ? -4.003 -8.728 3.055 1.00 98.06 84 THR A O 1
ATOM 679 N N . LEU A 1 85 ? -5.333 -8.677 1.249 1.00 98.50 85 LEU A N 1
ATOM 680 C CA . LEU A 1 85 ? -5.122 -7.250 0.989 1.00 98.50 85 LEU A CA 1
ATOM 681 C C . LEU A 1 85 ? -5.675 -6.354 2.103 1.00 98.50 85 LEU A C 1
ATOM 683 O O . LEU A 1 85 ? -5.047 -5.347 2.433 1.00 98.50 85 LEU A O 1
ATOM 687 N N . ARG A 1 86 ? -6.805 -6.722 2.718 1.00 98.62 86 ARG A N 1
ATOM 688 C CA . ARG A 1 86 ? -7.346 -6.009 3.885 1.00 98.62 86 ARG A CA 1
ATOM 689 C C . ARG A 1 86 ? -6.416 -6.108 5.086 1.00 98.62 86 ARG A C 1
ATOM 691 O O . ARG A 1 86 ? -6.124 -5.081 5.685 1.00 98.62 86 ARG A O 1
ATOM 698 N N . ILE A 1 87 ? -5.880 -7.293 5.382 1.00 98.50 87 ILE A N 1
ATOM 699 C CA . ILE A 1 87 ? -4.927 -7.490 6.488 1.00 98.50 87 ILE A CA 1
ATOM 700 C C . ILE A 1 87 ? -3.664 -6.635 6.287 1.00 98.50 87 ILE A C 1
ATOM 702 O O . ILE A 1 87 ? -3.167 -6.018 7.232 1.00 98.50 87 ILE A O 1
ATOM 706 N N . ILE A 1 88 ? -3.155 -6.555 5.052 1.00 98.19 88 ILE A N 1
ATOM 707 C CA . ILE A 1 88 ? -2.037 -5.661 4.716 1.00 98.19 88 ILE A CA 1
ATOM 708 C C . ILE A 1 88 ? -2.441 -4.198 4.939 1.00 98.19 88 ILE A C 1
ATO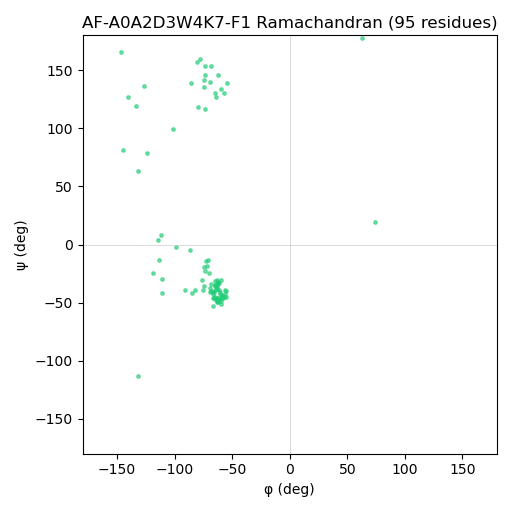M 710 O O . ILE A 1 88 ? -1.715 -3.459 5.601 1.00 98.19 88 ILE A O 1
ATOM 714 N N . ALA A 1 89 ? -3.590 -3.768 4.415 1.00 98.25 89 ALA A N 1
ATOM 715 C CA . ALA A 1 89 ? -4.039 -2.383 4.530 1.00 98.25 89 ALA A CA 1
ATOM 716 C C . ALA A 1 89 ? -4.287 -1.963 5.991 1.00 98.25 89 ALA A C 1
ATOM 718 O O . ALA A 1 89 ? -3.934 -0.850 6.374 1.00 98.25 89 ALA A O 1
ATOM 719 N N . GLU A 1 90 ? -4.827 -2.851 6.828 1.00 98.25 90 GLU A N 1
ATOM 720 C CA . GLU A 1 90 ? -4.999 -2.614 8.265 1.00 98.25 90 GLU A CA 1
ATOM 721 C C . GLU A 1 90 ? -3.660 -2.341 8.946 1.00 98.25 90 GLU A C 1
ATOM 723 O O . GLU A 1 90 ? -3.516 -1.333 9.640 1.00 98.25 90 GLU A O 1
ATOM 728 N N . TYR A 1 91 ? -2.661 -3.186 8.676 1.00 97.56 91 TYR A N 1
ATOM 729 C CA . TYR A 1 91 ? -1.302 -2.973 9.159 1.00 97.56 91 TYR A CA 1
ATOM 730 C C . TYR A 1 91 ? -0.739 -1.622 8.693 1.00 97.56 91 TYR A C 1
ATOM 732 O O . TYR A 1 91 ? -0.200 -0.875 9.507 1.00 97.56 91 TYR A O 1
ATOM 740 N N . LEU A 1 92 ? -0.893 -1.268 7.413 1.00 97.12 92 LEU A N 1
ATOM 741 C CA . LEU A 1 92 ? -0.379 -0.002 6.879 1.00 97.12 92 LEU A CA 1
ATOM 742 C C . LEU A 1 92 ? -1.053 1.228 7.508 1.00 97.12 92 LEU A C 1
ATOM 744 O O . LEU A 1 92 ? -0.390 2.246 7.708 1.00 97.12 92 LEU A O 1
ATOM 748 N N . PHE A 1 93 ? -2.345 1.147 7.836 1.00 97.19 93 PHE A N 1
ATOM 749 C CA . PHE A 1 93 ? -3.060 2.230 8.513 1.00 97.19 93 PHE A CA 1
ATOM 750 C C . PHE A 1 93 ? -2.534 2.470 9.936 1.00 97.19 93 PHE A C 1
ATOM 752 O O . PHE A 1 93 ? -2.398 3.622 10.358 1.00 97.19 93 PHE A O 1
ATOM 759 N N . GLU A 1 94 ? -2.244 1.390 10.665 1.00 95.31 94 GLU A N 1
ATOM 760 C CA . GLU A 1 94 ? -1.819 1.421 12.069 1.00 95.31 94 GLU A CA 1
ATOM 761 C C . GLU A 1 94 ? -0.325 1.710 12.244 1.00 95.31 94 GLU A C 1
ATOM 763 O O . GLU A 1 94 ? 0.062 2.441 13.154 1.00 95.31 94 GLU A O 1
ATOM 768 N N . ALA A 1 95 ? 0.523 1.154 11.376 1.00 89.38 95 ALA A N 1
ATOM 769 C CA . ALA A 1 95 ? 1.976 1.203 11.527 1.00 89.38 95 ALA A CA 1
ATOM 770 C C . ALA A 1 95 ? 2.592 2.573 11.204 1.00 89.38 95 ALA A C 1
ATOM 772 O O . ALA A 1 95 ? 3.720 2.855 11.612 1.00 89.38 95 ALA A O 1
ATOM 773 N N . TYR A 1 96 ? 1.877 3.432 10.477 1.00 79.44 96 TYR A N 1
ATOM 774 C CA . TYR A 1 96 ? 2.400 4.707 9.993 1.00 79.44 96 TYR A CA 1
ATOM 775 C C . TYR A 1 96 ? 1.389 5.813 10.262 1.00 79.44 96 TYR A C 1
ATOM 777 O O . TYR A 1 96 ? 0.277 5.732 9.756 1.00 79.44 96 TYR A O 1
ATOM 785 N N . MET A 1 97 ? 1.756 6.830 11.049 1.00 60.47 97 MET A N 1
ATOM 786 C CA . MET A 1 97 ? 0.882 7.967 11.383 1.00 60.47 97 MET A CA 1
ATOM 787 C C . MET A 1 97 ? 0.686 8.910 10.200 1.00 60.47 97 MET A C 1
ATOM 789 O O . MET A 1 97 ? 1.700 9.397 9.650 1.00 60.47 97 MET A O 1
#

Mean predicted aligned error: 3.01 Å

Foldseek 3Di:
DPDQALLNVLCVVPPCVQEDQPDHDLAYHLLVVLVLLCVVVVDLVSQLQVQLVCLQPPDLVPDSCNVRCVVNNIDDNPNDDSVSSSSNSSCSNPVHD

Nearest PDB structures (foldseek):
  3cp5-assembly1_A  TM=7.877E-01  e=4.632E-03  Rhodothermus marinus
  1fi3-assembly1_A  TM=7.923E-01  e=2.008E-02  Stutzerimonas stutzeri ATCC 14405 = CCUG 16156
  4xxl-assembly1_A  TM=6.450E-01  e=1.583E-01  Sideroxydans lithotrophicus ES-1

Radius of gyration: 12.6 Å; Cα contacts (8 Å, |Δi|>4): 109; chains: 1; bounding box: 25×25×37 Å

Sequence (97 aa):
MYAVTLGQTLFEGNCVTCHRVDTDKSAPKIQKVIQAYKKIYPKKEDFVENMAIWVLKPNAKTALMPEQIQKYEIMPELGYDKDTLRIIAEYLFEAYM

Secondary structure (DSSP, 8-state):
-PPPPHHHHHHHHHTTTT--SSS-SSS--HHHHHHHHHHH--SHHHHHHHHHHHHHS--GGG-S-HHHHHHH-PPPP----HHHHHHHHHHHHHH--

Solvent-accessible surface area (backbone atoms only — not comparable to full-atom values): 5618 Å² total; per-residue (Å²): 132,85,78,84,48,72,22,53,54,50,37,64,74,70,42,43,91,37,34,30,63,89,43,73,68,69,32,68,18,43,56,61,53,48,53,56,44,41,75,77,25,76,49,70,69,56,34,19,52,52,50,17,53,40,60,54,54,56,49,76,91,76,45,96,53,54,71,55,33,76,74,50,47,73,68,74,70,79,81,64,57,58,64,64,36,30,43,30,34,49,38,54,62,72,76,49,134

pLDDT: mean 94.88, std 8.2, range [41.91, 98.62]